Protein AF-A0A451AJX5-F1 (afdb_monomer_lite)

Sequence (102 aa):
RPEKELQGVLRWLRRRLDVVRSCLIRLKGLFADRFADCAVTILAFSACLGVFPVLPKLREIAAPYLRYLPAPIGFPPRYPNGGGANPENQHKVGTDPPSRHP

Organism: NCBI:txid2126343

Radius of gyration: 21.4 Å; chains: 1; bounding box: 43×53×58 Å

pLDDT: mean 82.05, std 14.69, range [46.59, 96.31]

Structure (mmCIF, N/CA/C/O backbone):
data_AF-A0A451AJX5-F1
#
_entry.id   AF-A0A451AJX5-F1
#
loop_
_atom_site.group_PDB
_atom_site.id
_atom_site.type_symbol
_atom_site.label_atom_id
_atom_site.label_alt_id
_atom_site.label_comp_id
_atom_site.label_asym_id
_atom_site.label_entity_id
_atom_site.label_seq_id
_atom_site.pdbx_PDB_ins_code
_atom_site.Cartn_x
_atom_site.Cartn_y
_atom_site.Cartn_z
_atom_site.occupancy
_atom_site.B_iso_or_equiv
_atom_site.auth_seq_id
_atom_site.auth_comp_id
_atom_site.auth_asym_id
_atom_site.auth_atom_id
_atom_site.pdbx_PDB_model_num
ATOM 1 N N . ARG A 1 1 ? 29.689 0.393 -19.406 1.00 57.78 1 ARG A N 1
ATOM 2 C CA . ARG A 1 1 ? 29.176 1.759 -19.712 1.00 57.78 1 ARG A CA 1
ATOM 3 C C . ARG A 1 1 ? 28.187 2.115 -18.601 1.00 57.78 1 ARG A C 1
ATOM 5 O O . ARG A 1 1 ? 27.022 1.754 -18.736 1.00 57.78 1 ARG A O 1
ATOM 12 N N . PRO A 1 2 ? 28.642 2.775 -17.522 1.00 66.19 2 PRO A N 1
ATOM 13 C CA . PRO A 1 2 ? 27.926 2.851 -16.236 1.00 66.19 2 PRO A CA 1
ATOM 14 C C . PRO A 1 2 ? 26.583 3.604 -16.299 1.00 66.19 2 PRO A C 1
ATOM 16 O O . PRO A 1 2 ? 25.631 3.240 -15.618 1.00 66.19 2 PRO A O 1
ATOM 19 N N . GLU A 1 3 ? 26.447 4.583 -17.198 1.00 66.38 3 GLU A N 1
ATOM 20 C CA . GLU A 1 3 ? 25.202 5.342 -17.428 1.00 66.38 3 GLU A CA 1
ATOM 21 C C . GLU A 1 3 ? 23.996 4.439 -17.766 1.00 66.38 3 GLU A C 1
ATOM 23 O O . GLU A 1 3 ? 22.885 4.633 -17.272 1.00 66.38 3 GLU A O 1
ATOM 28 N N . LYS A 1 4 ? 24.210 3.410 -18.602 1.00 63.53 4 LYS A N 1
ATOM 29 C CA . LYS A 1 4 ? 23.140 2.487 -19.020 1.00 63.53 4 LYS A CA 1
ATOM 30 C C . LYS A 1 4 ? 22.676 1.604 -17.859 1.00 63.53 4 LYS A C 1
ATOM 32 O O . LYS A 1 4 ? 21.490 1.287 -17.772 1.00 63.53 4 LYS A O 1
ATOM 37 N N . GLU A 1 5 ? 23.599 1.234 -16.977 1.00 78.81 5 GLU A N 1
ATOM 38 C CA . GLU A 1 5 ? 23.323 0.444 -15.777 1.00 78.81 5 GLU A CA 1
ATOM 39 C C . GLU A 1 5 ? 22.506 1.270 -14.774 1.00 78.81 5 GLU A C 1
ATOM 41 O O . GLU A 1 5 ? 21.464 0.802 -14.313 1.00 78.81 5 GLU A O 1
ATOM 46 N N . LEU A 1 6 ? 22.873 2.539 -14.547 1.00 86.44 6 LEU A N 1
ATOM 47 C CA . LEU A 1 6 ? 22.131 3.456 -13.673 1.00 86.44 6 LEU A CA 1
ATOM 48 C C . LEU A 1 6 ? 20.690 3.692 -14.153 1.00 86.44 6 LEU A C 1
ATOM 50 O O . LEU A 1 6 ? 19.741 3.560 -13.376 1.00 86.44 6 LEU A O 1
ATOM 54 N N . GLN A 1 7 ? 20.495 3.980 -15.444 1.00 85.06 7 GLN A N 1
ATOM 55 C CA . GLN A 1 7 ? 19.150 4.155 -16.010 1.00 85.06 7 GLN A CA 1
ATOM 56 C C . GLN A 1 7 ? 18.311 2.871 -15.905 1.00 85.06 7 GLN A C 1
ATOM 58 O O . GLN A 1 7 ? 17.106 2.923 -15.635 1.00 85.06 7 GLN A O 1
ATOM 63 N N . GLY A 1 8 ? 18.947 1.706 -16.068 1.00 86.94 8 GLY A N 1
ATOM 64 C CA . GLY A 1 8 ? 18.323 0.402 -15.857 1.00 86.94 8 GLY A CA 1
ATOM 65 C C . GLY A 1 8 ? 17.826 0.211 -14.422 1.00 86.94 8 GLY A C 1
ATOM 66 O O . GLY A 1 8 ? 16.660 -0.147 -14.225 1.00 86.94 8 GLY A O 1
ATOM 67 N N . VAL A 1 9 ? 18.672 0.515 -13.434 1.00 89.62 9 VAL A N 1
ATOM 68 C CA . VAL A 1 9 ? 18.353 0.414 -12.000 1.00 89.62 9 VAL A CA 1
ATOM 69 C C . VAL A 1 9 ? 17.223 1.366 -11.613 1.00 89.62 9 VAL A C 1
ATOM 71 O O . VAL A 1 9 ? 16.246 0.939 -10.999 1.00 89.62 9 VAL A O 1
ATOM 74 N N . LEU A 1 10 ? 17.284 2.633 -12.030 1.00 92.44 10 LEU A N 1
ATOM 75 C CA . LEU A 1 10 ? 16.236 3.612 -11.723 1.00 92.44 10 LEU A CA 1
ATOM 76 C C . LEU A 1 10 ? 14.888 3.234 -12.339 1.00 92.44 10 LEU A C 1
ATOM 78 O O . LEU A 1 10 ? 13.841 3.468 -11.734 1.00 92.44 10 LEU A O 1
ATOM 82 N N . ARG A 1 11 ? 14.887 2.656 -13.544 1.00 87.81 11 ARG A N 1
ATOM 83 C CA . ARG A 1 11 ? 13.665 2.150 -14.179 1.00 87.81 11 ARG A CA 1
ATOM 84 C C . ARG A 1 11 ? 13.104 0.946 -13.429 1.00 87.81 11 ARG A C 1
ATOM 86 O O . ARG A 1 11 ? 11.892 0.862 -13.242 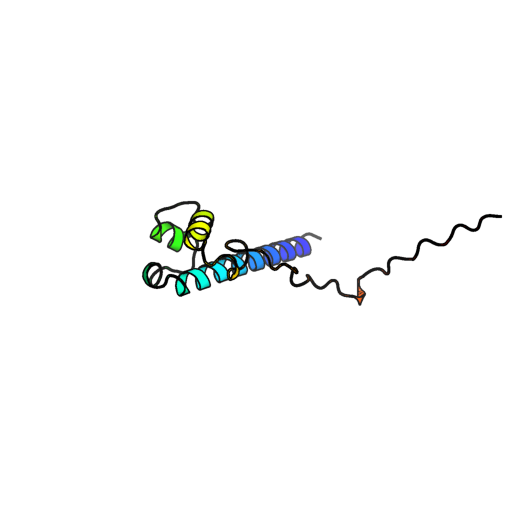1.00 87.81 11 ARG A O 1
ATOM 93 N N . TRP A 1 12 ? 13.962 0.021 -13.004 1.00 89.56 12 TRP A N 1
ATOM 94 C CA . TRP A 1 12 ? 13.550 -1.122 -12.192 1.00 89.56 12 TRP A CA 1
ATOM 95 C C . TRP A 1 12 ? 12.953 -0.672 -10.852 1.00 89.56 12 TRP A C 1
ATOM 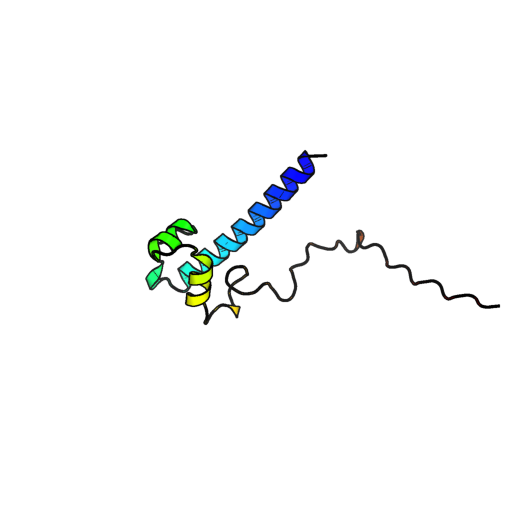97 O O . TRP A 1 12 ? 11.871 -1.132 -10.489 1.00 89.56 12 TRP A O 1
ATOM 107 N N . LEU A 1 13 ? 13.594 0.283 -10.169 1.00 90.56 13 LEU A N 1
ATOM 108 C CA . LEU A 1 13 ? 13.118 0.830 -8.899 1.00 90.56 13 LEU A CA 1
ATOM 109 C C . LEU A 1 13 ? 11.764 1.525 -9.058 1.00 90.56 13 LEU A C 1
ATOM 111 O O . LEU A 1 13 ? 10.841 1.227 -8.306 1.00 90.56 13 LEU A O 1
ATOM 115 N N . ARG A 1 14 ? 11.610 2.389 -10.071 1.00 89.31 14 ARG A N 1
ATOM 116 C CA . ARG A 1 14 ? 10.329 3.047 -10.381 1.00 89.31 14 ARG A CA 1
ATOM 117 C C . ARG A 1 14 ? 9.210 2.031 -10.590 1.00 89.31 14 ARG A C 1
ATOM 119 O O . ARG A 1 14 ? 8.203 2.096 -9.898 1.00 89.31 14 ARG A O 1
ATOM 126 N N . ARG A 1 15 ? 9.440 1.007 -11.422 1.00 87.19 15 ARG A N 1
ATOM 127 C CA . ARG A 1 15 ? 8.465 -0.078 -11.634 1.00 87.19 15 ARG A CA 1
ATOM 128 C C . ARG A 1 15 ? 8.089 -0.788 -10.334 1.00 87.19 15 ARG A C 1
ATOM 130 O O . ARG A 1 15 ? 6.923 -1.106 -10.128 1.00 87.19 15 ARG A O 1
ATOM 137 N N . ARG A 1 16 ? 9.058 -1.048 -9.451 1.00 86.69 16 ARG A N 1
ATOM 138 C CA . ARG A 1 16 ? 8.791 -1.664 -8.143 1.00 86.69 16 ARG A CA 1
ATOM 139 C C . ARG A 1 16 ? 7.948 -0.750 -7.250 1.00 86.69 16 ARG A C 1
ATOM 141 O O . ARG A 1 16 ? 7.000 -1.232 -6.634 1.00 86.69 16 ARG A O 1
ATOM 148 N N . LEU A 1 17 ? 8.256 0.544 -7.207 1.00 89.81 17 LEU A N 1
ATOM 149 C CA . LEU A 1 17 ? 7.511 1.528 -6.419 1.00 89.81 17 LEU A CA 1
ATOM 150 C C . LEU A 1 17 ? 6.082 1.730 -6.938 1.00 89.81 17 LEU A C 1
ATOM 152 O O . LEU A 1 17 ? 5.150 1.738 -6.136 1.00 89.81 17 LEU A O 1
ATOM 156 N N . ASP A 1 18 ? 5.890 1.815 -8.255 1.00 89.31 18 ASP A N 1
ATOM 157 C CA . ASP A 1 18 ? 4.571 1.972 -8.885 1.00 89.31 18 ASP A CA 1
ATOM 158 C C . ASP A 1 18 ? 3.639 0.808 -8.537 1.00 89.31 18 ASP A C 1
ATOM 160 O O . ASP A 1 18 ? 2.455 0.991 -8.239 1.00 89.31 18 ASP A O 1
ATOM 164 N N . VAL A 1 19 ? 4.192 -0.404 -8.515 1.00 86.88 19 VAL A N 1
ATOM 165 C CA . VAL A 1 19 ? 3.469 -1.619 -8.145 1.00 86.88 19 VAL A CA 1
ATOM 166 C C . VAL A 1 19 ? 3.056 -1.597 -6.669 1.00 86.88 19 VAL A C 1
ATOM 168 O O . VAL A 1 19 ? 1.894 -1.868 -6.356 1.00 86.88 19 VAL A O 1
ATOM 171 N N . VAL A 1 20 ? 3.961 -1.223 -5.757 1.00 89.81 20 VAL A N 1
ATOM 172 C CA . VAL A 1 20 ? 3.632 -1.076 -4.328 1.00 89.81 20 VAL A CA 1
ATOM 173 C C . VAL A 1 20 ? 2.558 -0.011 -4.130 1.00 89.81 20 VAL A C 1
ATOM 175 O O . VAL A 1 20 ? 1.556 -0.267 -3.464 1.00 89.81 20 VAL A O 1
ATOM 178 N N . ARG A 1 21 ? 2.711 1.157 -4.760 1.00 91.62 21 ARG A N 1
ATOM 179 C CA . ARG A 1 21 ? 1.738 2.251 -4.679 1.00 91.62 21 ARG A CA 1
ATOM 180 C C . ARG A 1 21 ? 0.361 1.813 -5.170 1.00 91.62 21 ARG A C 1
ATOM 182 O O . ARG A 1 21 ? -0.633 2.049 -4.493 1.00 91.62 21 ARG A O 1
ATOM 189 N N . SER A 1 22 ? 0.310 1.097 -6.290 1.00 90.44 22 SER A N 1
ATOM 190 C CA . SER A 1 22 ? -0.929 0.541 -6.842 1.00 90.44 22 SER A CA 1
ATOM 191 C C . SER A 1 22 ? -1.598 -0.477 -5.911 1.00 90.44 22 SER A C 1
ATOM 193 O O . SER A 1 22 ? -2.824 -0.593 -5.911 1.00 90.44 22 SER A O 1
ATOM 195 N N . CYS A 1 23 ? -0.830 -1.227 -5.113 1.00 90.62 23 CYS A N 1
ATOM 196 C CA . CYS A 1 23 ? -1.396 -2.088 -4.073 1.00 90.62 23 CYS A CA 1
ATOM 197 C C . CYS A 1 23 ? -2.019 -1.259 -2.945 1.00 90.62 23 CYS A C 1
ATOM 199 O O . CYS A 1 23 ? -3.149 -1.528 -2.550 1.00 90.62 23 CYS A O 1
ATOM 201 N N . LEU A 1 24 ? -1.308 -0.237 -2.459 1.00 93.69 24 LEU A N 1
ATOM 202 C CA . LEU A 1 24 ? -1.787 0.625 -1.374 1.00 93.69 24 LEU A CA 1
ATOM 203 C C . LEU A 1 24 ? -3.070 1.377 -1.760 1.00 93.69 24 LEU A C 1
ATOM 205 O O . LEU A 1 24 ? -3.981 1.464 -0.944 1.00 93.69 24 LEU A O 1
ATOM 209 N N . ILE A 1 25 ? -3.188 1.850 -3.008 1.00 94.38 25 ILE A N 1
ATOM 210 C CA . ILE A 1 25 ? -4.422 2.479 -3.521 1.00 94.38 25 ILE A CA 1
ATOM 211 C C . ILE A 1 25 ? -5.598 1.500 -3.455 1.00 94.38 25 ILE A C 1
ATOM 213 O O . ILE A 1 25 ? -6.659 1.848 -2.941 1.00 94.38 25 ILE A O 1
ATOM 217 N N . ARG A 1 26 ? -5.413 0.262 -3.940 1.00 93.38 26 ARG A N 1
ATOM 218 C CA . ARG A 1 26 ? -6.473 -0.758 -3.902 1.00 93.38 26 ARG A CA 1
ATOM 219 C C . ARG A 1 26 ? -6.877 -1.100 -2.475 1.00 93.38 26 ARG A C 1
ATOM 221 O O . ARG A 1 26 ? -8.063 -1.197 -2.201 1.00 93.38 26 ARG A O 1
ATOM 228 N N . LEU A 1 27 ? -5.911 -1.252 -1.570 1.00 93.12 27 LEU A N 1
ATOM 229 C CA . LEU A 1 27 ? -6.191 -1.529 -0.161 1.00 93.12 27 LEU A CA 1
ATOM 230 C C . LEU A 1 27 ? -6.938 -0.383 0.514 1.00 93.12 27 LEU A C 1
ATOM 232 O O . LEU A 1 27 ? -7.878 -0.639 1.259 1.00 93.12 27 LEU A O 1
ATOM 236 N N . LYS A 1 28 ? -6.559 0.863 0.217 1.00 95.12 28 LYS A N 1
ATOM 237 C CA . LYS A 1 28 ? -7.271 2.041 0.709 1.00 95.12 28 LYS A CA 1
ATOM 238 C C . LYS A 1 28 ? -8.732 2.048 0.256 1.00 95.12 28 LYS A C 1
ATOM 240 O O . LYS A 1 28 ? -9.602 2.315 1.071 1.00 95.12 28 LYS A O 1
ATOM 245 N N . GLY A 1 29 ? -9.001 1.731 -1.012 1.00 94.00 29 GLY A N 1
ATOM 246 C CA . GLY A 1 29 ? -10.372 1.655 -1.528 1.00 94.00 29 GLY A CA 1
ATOM 247 C C . GLY A 1 29 ? -11.169 0.469 -0.977 1.00 94.00 29 GLY A C 1
ATOM 248 O O . GLY A 1 29 ? -12.350 0.602 -0.686 1.00 94.00 29 GLY A O 1
ATOM 249 N N . LEU A 1 30 ? -10.521 -0.683 -0.807 1.00 93.44 30 LEU A N 1
ATOM 250 C CA . LEU A 1 30 ? -11.151 -1.918 -0.340 1.00 93.44 30 LEU A CA 1
ATOM 251 C C . LEU A 1 30 ? -11.506 -1.888 1.153 1.00 93.44 30 LEU A C 1
ATOM 253 O O . LEU A 1 30 ? -12.475 -2.513 1.567 1.00 93.44 30 LEU A O 1
ATOM 257 N N . PHE A 1 31 ? -10.718 -1.168 1.950 1.00 93.75 31 PHE A N 1
ATOM 258 C CA . PHE A 1 31 ? -10.916 -1.001 3.387 1.00 93.75 31 PHE A CA 1
ATOM 259 C C . PHE A 1 31 ? -11.038 0.489 3.727 1.00 93.75 31 PHE A C 1
ATOM 261 O O . PHE A 1 31 ? -10.301 1.006 4.572 1.00 93.75 31 PHE A O 1
ATOM 268 N N . ALA A 1 32 ? -11.942 1.187 3.032 1.00 92.62 32 ALA A N 1
ATOM 269 C CA . ALA A 1 32 ? -12.136 2.629 3.182 1.00 92.62 32 ALA A CA 1
ATOM 270 C C . ALA A 1 32 ? -12.440 3.021 4.636 1.00 92.62 32 ALA A C 1
ATOM 272 O O . ALA A 1 32 ? -11.829 3.960 5.136 1.00 92.62 32 ALA A O 1
ATOM 273 N N . ASP A 1 33 ? -13.247 2.228 5.349 1.00 93.38 33 ASP A N 1
ATOM 274 C CA . ASP A 1 33 ? -13.577 2.449 6.768 1.00 93.38 33 ASP A CA 1
ATOM 275 C C . ASP A 1 33 ? -12.341 2.512 7.678 1.00 93.38 33 ASP A C 1
ATOM 277 O O . ASP A 1 33 ? -12.366 3.121 8.743 1.00 93.38 33 ASP A O 1
ATOM 281 N N . ARG A 1 34 ? -11.238 1.876 7.262 1.00 91.62 34 ARG A N 1
ATOM 282 C CA . ARG A 1 34 ? -9.989 1.807 8.026 1.00 91.62 34 ARG A CA 1
ATOM 283 C C . ARG A 1 34 ? -8.916 2.768 7.521 1.00 91.62 34 ARG A C 1
ATOM 285 O O . ARG A 1 34 ? -8.060 3.179 8.298 1.00 91.62 34 ARG A O 1
ATOM 292 N N . PHE A 1 35 ? -8.913 3.084 6.226 1.00 94.75 35 PHE A N 1
ATOM 293 C CA . PHE A 1 35 ? -7.807 3.789 5.567 1.00 94.75 35 PHE A CA 1
ATOM 294 C C . PHE A 1 35 ? -8.215 5.078 4.833 1.00 94.75 35 PHE A C 1
ATOM 296 O O . PHE A 1 35 ? -7.379 5.630 4.114 1.00 94.75 35 PHE A O 1
ATOM 303 N N . ALA A 1 36 ? -9.445 5.582 4.993 1.00 91.31 36 ALA A N 1
ATOM 304 C CA . ALA A 1 36 ? -9.939 6.791 4.315 1.00 91.31 36 ALA A CA 1
ATOM 305 C C . ALA A 1 36 ? -8.967 7.982 4.419 1.00 91.31 36 ALA A C 1
ATOM 307 O O . ALA A 1 36 ? -8.581 8.552 3.394 1.00 91.31 36 ALA A O 1
ATOM 308 N N . ASP A 1 37 ? -8.457 8.259 5.619 1.00 92.69 37 ASP A N 1
ATOM 309 C CA . ASP A 1 37 ? -7.531 9.374 5.878 1.00 92.69 37 ASP A CA 1
ATOM 310 C C . ASP A 1 37 ? -6.048 8.978 5.785 1.00 92.69 37 ASP A C 1
ATOM 312 O O . ASP A 1 37 ? -5.145 9.796 5.958 1.00 92.69 37 ASP A O 1
ATOM 316 N N . CYS A 1 38 ? -5.755 7.716 5.459 1.00 94.81 38 CYS A N 1
ATOM 317 C CA . CYS A 1 38 ? -4.386 7.232 5.332 1.00 94.81 38 CYS A CA 1
ATOM 318 C C . CYS A 1 38 ? -3.777 7.674 3.991 1.00 94.81 38 CYS A C 1
ATOM 320 O O . CYS A 1 38 ? -4.343 7.436 2.916 1.00 94.81 38 CYS A O 1
ATOM 322 N N . ALA A 1 39 ? -2.603 8.309 4.020 1.00 95.62 39 ALA A N 1
ATOM 323 C CA . ALA A 1 39 ? -1.856 8.607 2.801 1.00 95.62 39 ALA A CA 1
ATOM 324 C C . ALA A 1 39 ? -1.383 7.311 2.111 1.00 95.62 39 ALA A C 1
ATOM 326 O O . ALA A 1 39 ? -1.119 6.296 2.751 1.00 95.62 39 ALA A O 1
ATOM 327 N N . VAL A 1 40 ? -1.222 7.339 0.784 1.00 94.81 40 VAL A N 1
ATOM 328 C CA . VAL A 1 40 ? -0.790 6.170 -0.009 1.00 94.81 40 VAL A CA 1
ATOM 329 C C . VAL A 1 40 ? 0.735 5.990 0.074 1.00 94.81 40 VAL A C 1
ATOM 331 O O . VAL A 1 40 ? 1.455 6.104 -0.921 1.00 94.81 40 VAL A O 1
ATOM 334 N N . THR A 1 41 ? 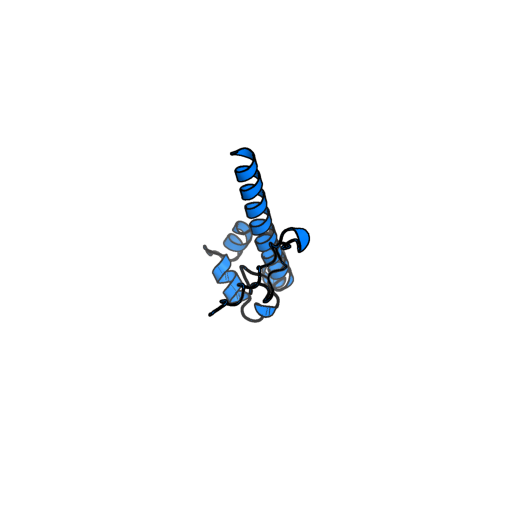1.244 5.748 1.282 1.00 94.31 41 THR A N 1
ATOM 335 C CA . THR A 1 41 ? 2.666 5.506 1.567 1.00 94.31 41 THR A CA 1
ATOM 336 C C . THR A 1 41 ? 2.828 4.364 2.570 1.00 94.31 41 THR A C 1
ATOM 338 O O . THR A 1 41 ? 1.969 4.137 3.417 1.00 94.31 41 THR A O 1
ATOM 341 N N . ILE A 1 42 ? 3.951 3.641 2.505 1.00 92.94 42 ILE A N 1
ATOM 342 C CA . ILE A 1 42 ? 4.255 2.549 3.450 1.00 92.94 42 ILE A CA 1
ATOM 343 C C . ILE A 1 42 ? 4.242 3.063 4.896 1.00 92.94 42 ILE A C 1
ATOM 345 O O . ILE A 1 42 ? 3.696 2.404 5.776 1.00 92.94 42 ILE A O 1
ATOM 349 N N . LEU A 1 43 ? 4.812 4.249 5.130 1.00 95.19 43 LEU A N 1
ATOM 350 C CA . LEU A 1 43 ? 4.897 4.850 6.460 1.00 95.19 43 LEU A CA 1
ATOM 351 C C . LEU A 1 43 ? 3.523 5.223 7.017 1.00 95.19 43 LEU A C 1
ATOM 353 O O . LEU A 1 43 ? 3.256 4.936 8.176 1.00 95.19 43 LEU A O 1
ATOM 357 N N . ALA A 1 44 ? 2.630 5.795 6.206 1.00 95.75 44 ALA A N 1
ATOM 358 C CA . ALA A 1 44 ? 1.289 6.145 6.669 1.00 95.75 44 ALA A CA 1
ATOM 359 C C . ALA A 1 44 ? 0.464 4.901 7.023 1.00 95.75 44 ALA A C 1
ATOM 361 O O . ALA A 1 44 ? -0.209 4.882 8.051 1.00 95.75 44 ALA A O 1
ATOM 362 N N . PHE A 1 45 ? 0.565 3.834 6.225 1.00 95.62 45 PHE A N 1
ATOM 363 C CA . PHE A 1 45 ? -0.071 2.557 6.554 1.00 95.62 45 PHE A CA 1
ATOM 364 C C . PHE A 1 45 ? 0.549 1.916 7.802 1.00 95.62 45 PHE A C 1
ATOM 366 O O . PHE A 1 45 ? -0.169 1.352 8.622 1.00 95.62 45 PHE A O 1
ATOM 373 N N . SER A 1 46 ? 1.871 2.013 7.963 1.00 96.06 46 SER A N 1
ATOM 374 C CA . SER A 1 46 ? 2.584 1.512 9.142 1.00 96.06 46 SER A CA 1
ATOM 375 C C . SER A 1 46 ? 2.141 2.247 10.404 1.00 96.06 46 SER A C 1
ATOM 377 O O . SER A 1 46 ? 1.793 1.591 11.379 1.00 96.06 46 SER A O 1
ATOM 379 N N . ALA A 1 47 ? 2.051 3.579 10.356 1.00 95.62 47 ALA A N 1
ATOM 380 C CA . ALA A 1 47 ? 1.559 4.406 11.453 1.00 95.62 47 ALA A CA 1
ATOM 381 C C . ALA A 1 47 ? 0.084 4.114 11.775 1.00 95.62 47 ALA A C 1
ATOM 383 O O . ALA A 1 47 ? -0.261 3.930 12.936 1.00 95.62 47 ALA A O 1
ATOM 384 N N . CYS A 1 48 ? -0.769 3.989 10.753 1.00 95.19 48 CYS A N 1
ATOM 385 C CA . CYS A 1 48 ? -2.189 3.660 10.914 1.00 95.19 48 CYS A CA 1
ATOM 386 C C . CYS A 1 48 ? -2.408 2.283 11.568 1.00 95.19 48 CYS A C 1
ATOM 388 O O . CYS A 1 48 ? -3.345 2.099 12.340 1.00 95.19 48 CYS A O 1
ATOM 390 N N . LEU A 1 49 ? -1.543 1.310 11.272 1.00 94.44 49 LEU A N 1
ATOM 391 C CA . LEU A 1 49 ? -1.636 -0.045 11.816 1.00 94.44 49 LEU A CA 1
ATOM 392 C C . LEU A 1 49 ? -0.786 -0.268 13.076 1.00 94.44 49 LEU A C 1
ATOM 394 O O . LEU A 1 49 ? -0.946 -1.304 13.714 1.00 94.44 49 LEU A O 1
ATOM 398 N N . GLY A 1 50 ? 0.120 0.654 13.413 1.00 96.31 50 GLY A N 1
ATOM 399 C CA . GLY A 1 50 ? 1.075 0.517 14.515 1.00 96.31 50 GLY A CA 1
ATOM 400 C C . GLY A 1 50 ? 2.089 -0.622 14.338 1.00 96.31 50 GLY A C 1
ATOM 401 O O . GLY A 1 50 ? 2.547 -1.182 15.329 1.00 96.31 50 GLY A O 1
ATOM 402 N N . VAL A 1 51 ? 2.421 -1.017 13.100 1.00 95.06 51 VAL A N 1
ATOM 403 C CA . VAL A 1 51 ? 3.273 -2.194 12.823 1.00 95.06 51 VAL A CA 1
ATOM 404 C C . VAL A 1 51 ? 4.366 -1.915 11.798 1.00 95.06 51 VAL A C 1
ATOM 406 O O . VAL A 1 51 ? 4.158 -1.204 10.812 1.00 95.06 51 VAL A O 1
ATOM 409 N N . PHE A 1 52 ? 5.512 -2.571 11.975 1.00 91.81 52 PHE A N 1
ATOM 410 C CA . PHE A 1 52 ? 6.592 -2.646 10.995 1.00 91.81 52 PHE A CA 1
ATOM 411 C C . PHE A 1 52 ? 7.212 -4.057 11.027 1.00 91.81 52 PHE A C 1
ATOM 413 O O . PHE A 1 52 ? 7.562 -4.515 12.112 1.00 91.81 52 PHE A O 1
ATOM 420 N N . PRO A 1 53 ? 7.359 -4.767 9.889 1.00 90.06 53 PRO A N 1
ATOM 421 C CA . PRO A 1 53 ? 7.048 -4.358 8.517 1.00 90.06 53 PRO A CA 1
ATOM 422 C C . PRO A 1 53 ? 5.546 -4.433 8.182 1.00 90.06 53 PRO A C 1
ATOM 424 O O . PRO A 1 53 ? 4.851 -5.383 8.529 1.00 90.06 53 PRO A O 1
ATOM 427 N N . VAL A 1 54 ? 5.043 -3.446 7.434 1.00 94.12 54 VAL A N 1
ATOM 428 C CA . VAL A 1 54 ? 3.599 -3.311 7.158 1.00 94.12 54 VAL A CA 1
ATOM 429 C C . VAL A 1 54 ? 3.088 -4.203 6.017 1.00 94.12 54 VAL A C 1
ATOM 431 O O . VAL A 1 54 ? 1.934 -4.619 6.031 1.00 94.12 54 VAL A O 1
ATOM 434 N N . LEU A 1 55 ? 3.923 -4.537 5.025 1.00 92.12 55 LEU A N 1
ATOM 435 C CA . LEU A 1 55 ? 3.475 -5.279 3.834 1.00 92.12 55 LEU A CA 1
ATOM 436 C C . LEU A 1 55 ? 2.945 -6.695 4.146 1.00 92.12 55 LEU A C 1
ATOM 438 O O . LEU A 1 55 ? 1.884 -7.032 3.617 1.00 92.12 55 LEU A O 1
ATOM 442 N N . PRO A 1 56 ? 3.593 -7.511 5.006 1.00 92.62 56 PRO A N 1
ATOM 443 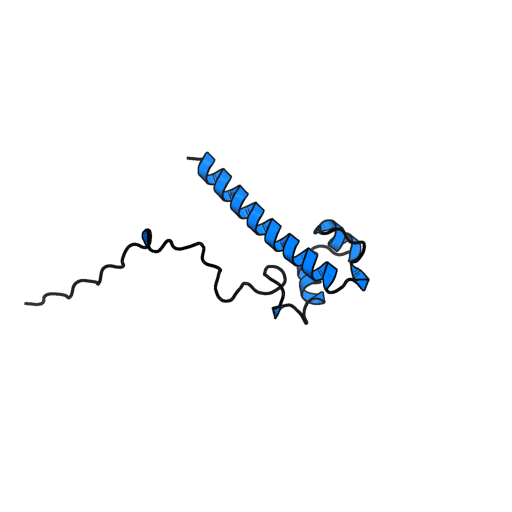C CA . PRO A 1 56 ? 3.029 -8.796 5.427 1.00 92.62 56 PRO A CA 1
ATOM 444 C C . PRO A 1 56 ? 1.688 -8.633 6.146 1.00 92.62 56 PRO A C 1
ATOM 446 O O . PRO A 1 56 ? 0.737 -9.348 5.839 1.00 92.62 56 PRO A O 1
ATOM 449 N N . LYS A 1 57 ? 1.562 -7.623 7.018 1.00 94.56 57 LYS A N 1
ATOM 450 C CA . LYS A 1 57 ? 0.302 -7.351 7.717 1.00 94.56 57 LYS A CA 1
ATOM 451 C C . LYS A 1 57 ? -0.820 -6.964 6.757 1.00 94.56 57 LYS A C 1
ATOM 453 O O . LYS A 1 57 ? -1.942 -7.440 6.893 1.00 94.56 57 LYS A O 1
ATOM 458 N N . LEU A 1 58 ? -0.523 -6.135 5.758 1.00 93.75 58 LEU A N 1
ATOM 459 C CA . LEU A 1 58 ? -1.490 -5.787 4.717 1.00 93.75 58 LEU A CA 1
ATOM 460 C C . LEU A 1 58 ? -1.906 -7.008 3.899 1.00 93.75 58 LEU A C 1
ATOM 462 O O . LEU A 1 58 ? -3.075 -7.120 3.539 1.00 93.75 58 LEU A O 1
ATOM 466 N N . ARG A 1 59 ? -0.981 -7.938 3.640 1.00 93.94 59 ARG A N 1
ATOM 467 C CA . ARG A 1 59 ? -1.295 -9.212 2.984 1.00 93.94 59 ARG A CA 1
ATOM 468 C C . ARG A 1 59 ? -2.245 -10.069 3.826 1.00 93.94 59 ARG A C 1
ATOM 470 O O . ARG A 1 59 ? -3.188 -10.612 3.266 1.00 93.94 59 ARG A O 1
ATOM 477 N N . GLU A 1 60 ? -2.044 -10.158 5.140 1.00 93.81 60 GLU A N 1
ATOM 478 C CA . GLU A 1 60 ? -2.967 -10.861 6.047 1.00 93.81 60 GLU A CA 1
ATOM 479 C C . GLU A 1 60 ? -4.362 -10.226 6.058 1.00 93.81 60 GLU A C 1
ATOM 481 O O . GLU A 1 60 ? -5.359 -10.920 5.885 1.00 93.81 60 GLU A O 1
ATOM 486 N N . ILE A 1 61 ? -4.440 -8.899 6.208 1.00 93.19 61 ILE A N 1
ATOM 487 C CA . ILE A 1 61 ? -5.714 -8.159 6.204 1.00 93.19 61 ILE A CA 1
ATOM 488 C C . ILE A 1 61 ? -6.447 -8.365 4.872 1.00 93.19 61 ILE A C 1
ATOM 490 O O . ILE A 1 61 ? -7.663 -8.538 4.835 1.00 93.19 61 ILE A O 1
ATOM 494 N N . ALA A 1 62 ? -5.701 -8.392 3.769 1.00 92.81 62 ALA A N 1
ATOM 495 C CA . ALA A 1 62 ? -6.238 -8.592 2.435 1.00 92.81 62 ALA A CA 1
ATOM 496 C C . ALA A 1 62 ? -6.382 -10.065 2.024 1.00 92.81 62 ALA A C 1
ATOM 498 O O . ALA A 1 62 ? -6.635 -10.318 0.844 1.00 92.81 62 ALA A O 1
ATOM 499 N N . ALA A 1 63 ? -6.248 -11.027 2.948 1.00 93.69 63 ALA A N 1
ATOM 500 C CA . ALA A 1 63 ? -6.313 -12.461 2.656 1.00 93.69 63 ALA A CA 1
ATOM 501 C C . ALA A 1 63 ? -7.515 -12.869 1.770 1.00 93.69 63 ALA A C 1
ATOM 503 O O . ALA A 1 63 ? -7.298 -13.587 0.788 1.00 93.69 63 ALA A O 1
ATOM 504 N N . PRO A 1 64 ? -8.747 -12.360 1.993 1.00 92.50 64 PRO A N 1
ATOM 505 C CA . PRO A 1 64 ? -9.894 -12.697 1.142 1.00 92.50 64 PRO A CA 1
ATOM 506 C C . PRO A 1 64 ? -9.774 -12.191 -0.308 1.00 92.50 64 PRO A C 1
ATOM 508 O O . PRO A 1 64 ? -10.430 -12.701 -1.214 1.00 92.50 64 PRO A O 1
ATOM 511 N N . TYR A 1 65 ? -8.916 -11.197 -0.547 1.00 91.06 65 TYR A N 1
ATOM 512 C CA . TYR A 1 65 ? -8.832 -10.439 -1.795 1.00 91.06 65 TYR A CA 1
ATOM 513 C C . TYR A 1 65 ? -7.494 -10.599 -2.529 1.00 91.06 65 TYR A C 1
ATOM 515 O O . TYR A 1 65 ? -7.285 -9.960 -3.560 1.00 91.06 65 TYR A O 1
ATOM 523 N N . LEU A 1 66 ? -6.593 -11.473 -2.063 1.00 90.50 66 LEU A N 1
ATOM 524 C CA . LEU A 1 66 ? -5.248 -11.645 -2.644 1.00 90.50 66 LEU A CA 1
ATOM 525 C C . LEU A 1 66 ? -5.259 -11.959 -4.142 1.00 90.50 66 LEU A C 1
ATOM 527 O O . LEU A 1 66 ? -4.371 -11.527 -4.871 1.00 90.50 66 LEU A O 1
ATOM 531 N N . ARG A 1 67 ? -6.287 -12.674 -4.604 1.00 86.81 67 ARG A N 1
ATOM 532 C CA . ARG A 1 67 ? -6.523 -13.008 -6.018 1.00 86.81 67 ARG A CA 1
ATOM 533 C C . ARG A 1 67 ? -6.762 -11.790 -6.921 1.00 86.81 67 ARG A C 1
ATOM 535 O O . ARG A 1 67 ? -6.565 -11.896 -8.125 1.00 86.81 67 ARG A O 1
ATOM 542 N N . TYR A 1 68 ? -7.166 -10.653 -6.356 1.00 85.75 68 TYR A N 1
ATOM 543 C CA . TYR A 1 68 ? -7.448 -9.409 -7.083 1.00 85.75 68 TYR A CA 1
ATOM 544 C C . TYR A 1 68 ? -6.354 -8.347 -6.913 1.00 85.75 68 TYR A C 1
ATOM 546 O O . TYR A 1 68 ? -6.401 -7.291 -7.547 1.00 85.75 68 TYR A O 1
ATOM 554 N N . LEU A 1 69 ? -5.372 -8.603 -6.047 1.00 86.50 69 LEU A N 1
ATOM 555 C CA . LEU A 1 69 ? -4.260 -7.697 -5.792 1.00 86.50 69 LEU A CA 1
ATOM 556 C C . LEU A 1 69 ? -3.036 -8.119 -6.614 1.00 86.50 69 LEU A C 1
ATOM 558 O O . LEU A 1 69 ? -2.748 -9.313 -6.723 1.00 86.50 69 LEU A O 1
ATOM 562 N N . PRO A 1 70 ? -2.266 -7.169 -7.168 1.00 81.69 70 PRO A N 1
ATOM 563 C CA . PRO A 1 70 ? -0.988 -7.512 -7.766 1.00 81.69 70 PRO A CA 1
ATOM 564 C C . PRO A 1 70 ? 0.037 -7.857 -6.678 1.00 81.69 70 PRO A C 1
ATOM 566 O O . PRO A 1 70 ? -0.066 -7.422 -5.526 1.00 81.69 70 PRO A O 1
ATOM 569 N N . ALA A 1 71 ? 1.069 -8.617 -7.047 1.00 80.12 71 ALA A N 1
ATOM 570 C CA . ALA A 1 71 ? 2.299 -8.686 -6.256 1.00 80.12 71 ALA A CA 1
ATOM 571 C C . ALA A 1 71 ? 2.818 -7.259 -5.970 1.00 80.12 71 ALA A C 1
ATOM 573 O O . ALA A 1 71 ? 2.652 -6.404 -6.832 1.00 80.12 71 ALA A O 1
ATOM 574 N N . PRO A 1 72 ? 3.452 -6.978 -4.815 1.00 75.19 72 PRO A N 1
ATOM 575 C CA . PRO A 1 72 ? 3.898 -7.938 -3.804 1.00 75.19 72 PRO A CA 1
ATOM 576 C C . PRO A 1 72 ? 2.827 -8.358 -2.787 1.00 75.19 72 PRO A C 1
ATOM 578 O O . PRO A 1 72 ? 3.070 -9.296 -2.038 1.00 75.19 72 PRO A O 1
ATOM 581 N N . ILE A 1 73 ? 1.668 -7.691 -2.733 1.00 82.81 73 ILE A N 1
ATOM 582 C CA . ILE A 1 73 ? 0.653 -7.999 -1.711 1.00 82.81 73 ILE A CA 1
ATOM 583 C C . ILE A 1 73 ? -0.195 -9.198 -2.115 1.00 82.81 73 ILE A C 1
ATOM 585 O O . ILE A 1 73 ? -0.393 -10.080 -1.289 1.00 82.81 73 ILE A O 1
ATOM 589 N N . GLY A 1 74 ? -0.663 -9.260 -3.362 1.00 86.00 74 GLY A N 1
ATOM 590 C CA . GLY A 1 74 ? -1.385 -10.411 -3.903 1.00 86.00 74 GLY A CA 1
ATOM 591 C C . GLY A 1 74 ? -0.458 -11.408 -4.588 1.00 86.00 74 GLY A C 1
ATOM 592 O O . GLY A 1 74 ? 0.552 -11.824 -4.017 1.00 86.00 74 GLY A O 1
ATOM 593 N N . PHE A 1 75 ? -0.797 -11.807 -5.809 1.00 84.06 75 PHE A N 1
ATOM 594 C CA . PHE A 1 75 ? -0.010 -12.770 -6.581 1.00 84.06 75 PHE A CA 1
ATOM 595 C C . PHE A 1 75 ? 0.552 -12.129 -7.855 1.00 84.06 75 PHE A C 1
ATOM 597 O O . PHE A 1 75 ? -0.064 -11.213 -8.411 1.00 84.06 75 PHE A O 1
ATOM 604 N N . PRO A 1 76 ? 1.737 -12.558 -8.330 1.00 78.25 76 PRO A N 1
ATOM 605 C CA . PRO A 1 76 ? 2.200 -12.157 -9.649 1.00 78.25 76 PRO A CA 1
ATOM 606 C C . PRO A 1 76 ? 1.204 -12.666 -10.702 1.00 78.25 76 PRO A C 1
ATOM 608 O O . PRO A 1 76 ? 0.609 -13.734 -10.516 1.00 78.25 76 PRO A O 1
ATOM 611 N N . PRO A 1 77 ? 0.995 -11.925 -11.803 1.00 68.50 77 PRO A N 1
ATOM 612 C CA . PRO A 1 77 ? 0.171 -12.428 -12.889 1.00 68.50 77 PRO A CA 1
ATOM 613 C C . PRO A 1 77 ? 0.763 -13.752 -13.395 1.00 68.50 77 PRO A C 1
ATOM 615 O O . PRO A 1 77 ? 1.980 -13.879 -13.532 1.00 68.50 77 PRO A O 1
ATOM 618 N N . ARG A 1 78 ? -0.102 -14.748 -13.640 1.00 65.06 78 ARG A N 1
ATOM 619 C CA . ARG A 1 78 ? 0.309 -16.103 -14.073 1.00 65.06 78 ARG A CA 1
ATOM 620 C C . ARG A 1 78 ? 1.124 -16.080 -15.364 1.00 65.06 78 ARG A C 1
ATOM 622 O O . ARG A 1 78 ? 1.997 -16.916 -15.554 1.00 65.06 78 ARG A O 1
ATOM 629 N N . TYR A 1 79 ? 0.857 -15.085 -16.201 1.00 61.81 79 TYR A N 1
ATOM 630 C CA . TYR A 1 79 ? 1.706 -14.710 -17.312 1.00 61.81 79 TYR A CA 1
ATOM 631 C C . TYR A 1 79 ? 2.367 -13.391 -16.930 1.00 61.81 79 TYR A C 1
ATOM 633 O O . TYR A 1 79 ? 1.648 -12.405 -16.735 1.00 61.81 79 TYR A O 1
ATOM 641 N N . PRO A 1 80 ? 3.700 -13.329 -16.774 1.00 56.41 80 PRO A N 1
ATOM 642 C CA . PRO A 1 80 ? 4.349 -12.035 -16.707 1.00 56.41 80 PRO A CA 1
ATOM 643 C C . PRO A 1 80 ? 3.939 -11.310 -17.985 1.00 56.41 80 PRO A C 1
ATOM 645 O O . PRO A 1 80 ? 4.163 -11.840 -19.071 1.00 56.41 80 PRO A O 1
ATOM 648 N N . ASN A 1 81 ? 3.296 -10.142 -17.868 1.00 52.91 81 ASN A N 1
ATOM 649 C CA . ASN A 1 81 ? 3.176 -9.237 -19.005 1.00 52.91 81 ASN A CA 1
ATOM 650 C C . ASN A 1 81 ? 4.590 -9.097 -19.537 1.00 52.91 81 ASN A C 1
ATOM 652 O O . ASN A 1 81 ? 5.450 -8.554 -18.834 1.00 52.91 81 ASN A O 1
ATOM 656 N N . GLY A 1 82 ? 4.826 -9.740 -20.683 1.00 48.34 82 GLY A N 1
ATOM 657 C CA . GLY A 1 82 ? 6.153 -10.007 -21.179 1.00 48.34 82 GLY A CA 1
ATOM 658 C C . GLY A 1 82 ? 6.929 -8.712 -21.117 1.00 48.34 82 GLY A C 1
ATOM 659 O O . GLY A 1 82 ? 6.509 -7.699 -21.679 1.00 48.34 82 GLY A O 1
ATOM 660 N N . GLY A 1 83 ? 8.076 -8.729 -20.435 1.00 48.91 83 GLY A N 1
ATOM 661 C CA . GLY A 1 83 ? 9.166 -7.922 -20.949 1.00 48.91 83 GLY A CA 1
ATOM 662 C C . GLY A 1 83 ? 9.283 -8.389 -22.382 1.00 48.91 83 GLY A C 1
ATOM 663 O O . GLY A 1 83 ? 9.666 -9.538 -22.568 1.00 48.91 83 GLY A O 1
ATOM 664 N N . GLY A 1 84 ? 8.748 -7.591 -23.314 1.00 46.59 84 GLY A N 1
ATOM 665 C CA . GLY A 1 84 ? 8.528 -7.996 -24.689 1.00 46.59 84 GLY A CA 1
ATOM 666 C C . GLY A 1 84 ? 9.806 -8.639 -25.166 1.00 46.59 84 GLY A C 1
ATOM 667 O O . GLY A 1 84 ? 10.803 -7.949 -25.380 1.00 46.59 84 GLY A O 1
ATOM 668 N N . ALA A 1 85 ? 9.803 -9.968 -25.235 1.00 48.94 85 ALA A N 1
ATOM 669 C CA . ALA A 1 85 ? 10.781 -10.662 -26.020 1.00 48.94 85 ALA A CA 1
ATOM 670 C C . ALA A 1 85 ? 10.385 -10.220 -27.409 1.00 48.94 85 ALA A C 1
ATOM 672 O O . ALA A 1 85 ? 9.376 -10.676 -27.940 1.00 48.94 85 ALA A O 1
ATOM 673 N N . ASN A 1 86 ? 11.063 -9.180 -27.879 1.00 49.28 86 ASN A N 1
ATOM 674 C CA . ASN A 1 86 ? 10.813 -8.659 -29.190 1.00 49.28 86 ASN A CA 1
ATOM 675 C C . ASN A 1 86 ? 11.004 -9.862 -30.118 1.00 49.28 86 ASN A C 1
ATOM 677 O O . ASN A 1 86 ? 12.104 -10.420 -30.089 1.00 49.28 86 ASN A O 1
ATOM 681 N N . PRO A 1 87 ? 9.975 -10.359 -30.823 1.00 54.94 87 PRO A N 1
ATOM 682 C CA . PRO A 1 87 ? 10.132 -11.568 -31.628 1.00 54.94 87 PRO A CA 1
ATOM 683 C C . PRO A 1 87 ? 11.242 -11.390 -32.677 1.00 54.94 87 PRO A C 1
ATOM 685 O O . PRO A 1 87 ? 11.913 -12.345 -33.040 1.00 54.94 87 PRO A O 1
ATOM 688 N N . GLU A 1 88 ? 11.520 -10.145 -33.065 1.00 55.91 88 GLU A N 1
ATOM 689 C CA . GLU A 1 88 ? 12.635 -9.721 -33.922 1.00 55.91 88 GLU A CA 1
ATOM 690 C C . GLU A 1 88 ? 14.034 -9.800 -33.260 1.00 55.91 88 GLU A C 1
ATOM 692 O O . GLU A 1 88 ? 15.030 -9.848 -33.971 1.00 55.91 88 GLU A O 1
ATOM 697 N N . ASN A 1 89 ? 14.135 -9.905 -31.927 1.00 54.75 89 ASN A N 1
ATOM 698 C CA . ASN A 1 89 ? 15.388 -10.150 -31.184 1.00 54.75 89 ASN A CA 1
ATOM 699 C C . ASN A 1 89 ? 15.474 -11.568 -30.586 1.00 54.75 89 ASN A C 1
ATOM 701 O O . ASN A 1 89 ? 16.433 -11.884 -29.877 1.00 54.75 89 ASN A O 1
ATOM 705 N N . GLN A 1 90 ? 14.475 -12.426 -30.817 1.00 63.72 90 GLN A N 1
ATOM 706 C CA . GLN A 1 90 ? 14.592 -13.837 -30.469 1.00 63.72 90 GLN A CA 1
ATOM 707 C C . GLN A 1 90 ? 15.484 -14.505 -31.516 1.00 63.72 90 GLN A C 1
ATOM 709 O O . GLN A 1 90 ? 15.091 -14.685 -32.667 1.00 63.72 90 GLN A O 1
ATOM 714 N N . HIS A 1 91 ? 16.704 -14.873 -31.120 1.00 61.84 91 HIS A N 1
ATOM 715 C CA . HIS A 1 91 ? 17.533 -15.747 -31.941 1.00 61.84 91 HIS A CA 1
ATOM 716 C C . HIS A 1 91 ? 16.746 -17.027 -32.218 1.00 61.84 91 HIS A C 1
ATOM 718 O O . HIS A 1 91 ? 16.352 -17.739 -31.292 1.00 61.84 91 HIS A O 1
ATOM 724 N N . LYS A 1 92 ? 16.498 -17.294 -33.503 1.00 63.03 92 LYS A N 1
ATOM 725 C CA . LYS A 1 92 ? 15.893 -18.538 -33.971 1.00 63.03 92 LYS A CA 1
ATOM 726 C C . LYS A 1 92 ? 16.742 -19.678 -33.407 1.00 63.03 92 LYS A C 1
ATOM 728 O O . LYS A 1 92 ? 17.919 -19.781 -33.749 1.00 63.03 92 LYS A O 1
ATOM 733 N N . VAL A 1 93 ? 16.174 -20.487 -32.514 1.00 66.94 93 VAL A N 1
ATOM 734 C CA . VAL A 1 93 ? 16.795 -21.746 -32.094 1.00 66.94 93 VAL A CA 1
ATOM 735 C C . VAL A 1 93 ? 16.971 -22.563 -33.368 1.00 66.94 93 VAL A C 1
ATOM 737 O O . VAL A 1 93 ? 15.991 -22.980 -33.986 1.00 66.94 93 VAL A O 1
ATOM 740 N N . GLY A 1 94 ? 18.216 -22.673 -33.828 1.00 71.62 94 GLY A N 1
ATOM 741 C CA . GLY A 1 94 ? 18.560 -23.516 -34.960 1.00 71.62 94 GLY A CA 1
ATOM 742 C C . GLY A 1 94 ? 18.232 -24.953 -34.592 1.00 71.62 94 GLY A C 1
ATOM 743 O O . GLY A 1 94 ? 18.602 -25.414 -33.515 1.00 71.62 94 GLY A O 1
ATOM 744 N N . THR A 1 95 ? 17.498 -25.640 -35.461 1.00 70.44 95 THR A N 1
ATOM 745 C CA . THR A 1 95 ? 17.334 -27.088 -35.370 1.00 70.44 95 THR A CA 1
ATOM 746 C C . THR A 1 95 ? 18.723 -27.717 -35.363 1.00 70.44 95 THR A C 1
ATOM 748 O O . THR A 1 95 ? 19.520 -27.426 -36.256 1.00 70.44 95 THR A O 1
ATOM 751 N N . ASP A 1 96 ? 19.011 -28.536 -34.352 1.00 74.69 96 ASP A N 1
ATOM 752 C CA . ASP A 1 96 ? 20.228 -29.346 -34.309 1.00 74.69 96 ASP A CA 1
ATOM 753 C C . ASP A 1 96 ? 20.288 -30.182 -35.603 1.00 74.69 96 ASP A C 1
ATOM 755 O O . ASP A 1 96 ? 19.310 -30.879 -35.909 1.00 74.69 96 ASP A O 1
ATOM 759 N N . PRO A 1 97 ? 21.321 -30.034 -36.454 1.00 68.69 97 PRO A N 1
ATOM 760 C CA . PRO A 1 97 ? 21.357 -30.732 -37.729 1.00 68.69 97 PRO A CA 1
ATOM 761 C C . PRO A 1 97 ? 21.402 -32.249 -37.494 1.00 68.69 97 PRO A C 1
ATOM 763 O O . PRO A 1 97 ? 22.150 -32.714 -36.635 1.00 68.69 97 PRO A O 1
ATOM 766 N N . PRO A 1 98 ? 20.634 -33.050 -38.256 1.00 74.44 98 PRO A N 1
ATOM 767 C CA . PRO A 1 98 ? 20.642 -34.494 -38.084 1.00 74.44 98 PRO A CA 1
ATOM 768 C C . PRO A 1 98 ? 22.035 -35.058 -38.373 1.00 74.44 98 PRO A C 1
ATOM 770 O O . PRO A 1 98 ? 22.654 -34.738 -39.394 1.00 74.44 98 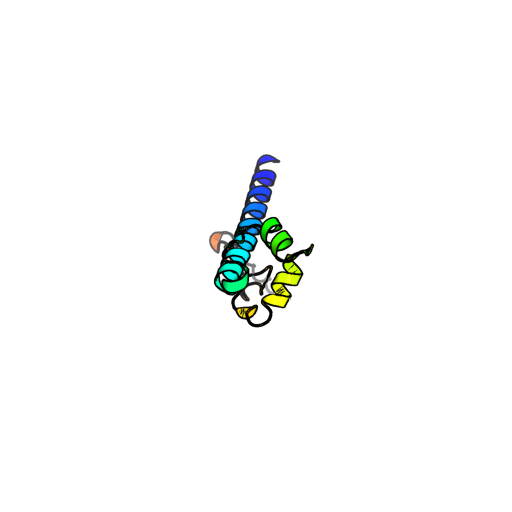PRO A O 1
ATOM 773 N N . SER A 1 99 ? 22.504 -35.931 -37.484 1.00 68.19 99 SER A N 1
ATOM 774 C CA . SER A 1 99 ? 23.744 -36.687 -37.630 1.00 68.19 99 SER A CA 1
ATOM 7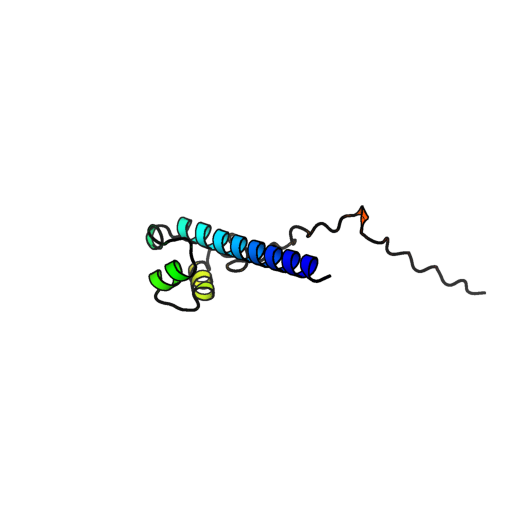75 C C . SER A 1 99 ? 23.724 -37.467 -38.947 1.00 68.19 99 SER A C 1
ATOM 777 O O . SER A 1 99 ? 22.976 -38.435 -39.096 1.00 68.19 99 SER A O 1
ATOM 779 N N . ARG A 1 100 ? 24.540 -37.065 -39.929 1.00 62.56 100 ARG A N 1
ATOM 780 C CA . ARG A 1 100 ? 24.834 -37.917 -41.090 1.00 62.56 100 ARG A CA 1
ATOM 781 C C . ARG A 1 100 ? 25.711 -39.073 -40.612 1.00 62.56 100 ARG A C 1
ATOM 783 O O . ARG A 1 100 ? 26.907 -38.883 -40.418 1.00 62.56 100 ARG A O 1
ATOM 790 N N . HIS A 1 101 ? 25.120 -40.249 -40.427 1.00 59.66 101 HIS A N 1
ATOM 791 C CA . HIS A 1 101 ? 25.873 -41.498 -40.346 1.00 59.66 101 HIS A CA 1
ATOM 792 C C . HIS A 1 101 ? 26.168 -42.010 -41.768 1.00 59.66 101 HIS A C 1
ATOM 794 O O . HIS A 1 101 ? 25.222 -42.108 -42.556 1.00 59.66 101 HIS A O 1
ATOM 800 N N . PRO A 1 102 ? 27.434 -42.294 -42.124 1.00 61.31 102 PRO A N 1
ATOM 801 C CA . PRO A 1 102 ? 27.766 -43.286 -43.142 1.00 61.31 102 PRO A CA 1
ATOM 802 C C . PRO A 1 102 ? 27.627 -44.716 -42.599 1.00 61.31 102 PRO A C 1
ATOM 804 O O . PRO A 1 102 ? 27.803 -44.907 -41.371 1.00 61.31 102 PRO A O 1
#

Foldseek 3Di:
DVVVVVVVVVVVVVVVVVLLLQQLVVLCVVPVVQCVVFDSDQVSQCVSVVDPPRLVVSLVVCVVPLVVGDPPSHHDPPDNPDPPPPVVVPDPPDDDDDDDDD

Secondary structure (DSSP, 8-state):
-HHHHHHHHHHHHHHHHHHHHHHHHHHHHHTHHHHTT--SSHHHHHHHHT-SSHHHHHHHHTGGGGGGSBTTTSB--SS-------GGGS---PPPPP----